Protein AF-A0A5E6N1M0-F1 (afdb_monomer_lite)

Radius of gyration: 11.62 Å; chains: 1; bounding box: 24×28×28 Å

Foldseek 3Di:
DAEAPPPPDDLVVLLVVLLVVLVCVVVVDDDDDDHPDPSSLVSNVVNCVVSVNPVSDDRFPCDPNDTDD

pLDDT: mean 73.06, std 13.85, range [37.69, 87.88]

Sequence (69 aa):
MLDEPEVHLHPNWQLKYAEIITLLVKNNINILVTTHSPYMIEALERYAEKYDIKDKTNFYLAKDGMIKS

Structure (mmCIF, N/CA/C/O backbone):
data_AF-A0A5E6N1M0-F1
#
_entry.id   AF-A0A5E6N1M0-F1
#
loop_
_atom_site.group_PDB
_atom_site.id
_atom_site.type_symbol
_atom_site.label_atom_id
_atom_site.label_alt_id
_atom_site.label_comp_id
_atom_site.label_asym_id
_atom_site.label_entity_id
_atom_site.label_seq_id
_atom_site.pdbx_PDB_ins_code
_atom_site.Cartn_x
_atom_site.Cartn_y
_atom_site.Cartn_z
_atom_site.occupancy
_atom_site.B_iso_or_equiv
_atom_site.auth_seq_id
_atom_site.auth_comp_id
_atom_site.auth_asym_id
_atom_site.auth_atom_id
_atom_site.pdbx_PDB_model_num
ATOM 1 N N . MET A 1 1 ? -13.607 -3.279 -11.900 1.00 51.19 1 MET A N 1
ATOM 2 C CA . MET A 1 1 ? -12.415 -4.132 -12.069 1.00 51.19 1 MET A CA 1
ATOM 3 C C . MET A 1 1 ? -11.331 -3.231 -12.623 1.00 51.19 1 MET A C 1
ATOM 5 O O . MET A 1 1 ? -11.627 -2.507 -13.567 1.00 51.19 1 MET A O 1
ATOM 9 N N . LEU A 1 2 ? -10.178 -3.160 -11.959 1.00 65.19 2 LEU A N 1
ATOM 10 C CA . LEU A 1 2 ? -9.028 -2.366 -12.397 1.00 65.19 2 LEU A CA 1
ATOM 11 C C . LEU A 1 2 ? -7.984 -3.340 -12.925 1.00 65.19 2 LEU A C 1
ATOM 13 O O . LEU A 1 2 ? -7.507 -4.157 -12.140 1.00 65.19 2 LEU A O 1
ATOM 17 N N . ASP A 1 3 ? -7.701 -3.263 -14.224 1.00 58.19 3 ASP A N 1
ATOM 18 C CA . ASP A 1 3 ? -6.785 -4.172 -14.909 1.00 58.19 3 ASP A CA 1
ATOM 19 C C . ASP A 1 3 ? -5.497 -3.434 -15.285 1.00 58.19 3 ASP A C 1
ATOM 21 O O . ASP A 1 3 ? -5.548 -2.336 -15.842 1.00 58.19 3 ASP A O 1
ATOM 25 N N . GLU A 1 4 ? -4.366 -4.007 -14.882 1.00 62.06 4 GLU A N 1
ATOM 26 C CA . GLU A 1 4 ? -2.999 -3.498 -15.055 1.00 62.06 4 GLU A CA 1
ATOM 27 C C . GLU A 1 4 ? -2.778 -1.980 -14.799 1.00 62.06 4 GLU A C 1
ATOM 29 O O . GLU A 1 4 ? -2.213 -1.264 -15.640 1.00 62.06 4 GLU A O 1
ATOM 34 N N . PRO A 1 5 ? -3.161 -1.431 -13.627 1.00 60.47 5 PRO A N 1
ATOM 35 C CA . PRO A 1 5 ? -2.958 -0.012 -13.330 1.00 60.47 5 PRO A CA 1
ATOM 36 C C . PRO A 1 5 ? -1.474 0.419 -13.267 1.00 60.47 5 PRO A C 1
ATOM 38 O O . PRO A 1 5 ? -1.188 1.611 -13.165 1.00 60.47 5 PRO A O 1
ATOM 41 N N . GLU A 1 6 ? -0.513 -0.509 -13.329 1.00 59.50 6 GLU A N 1
ATOM 42 C CA . GLU A 1 6 ? 0.932 -0.247 -13.315 1.00 59.50 6 GLU A CA 1
ATOM 43 C C . GLU A 1 6 ? 1.571 0.113 -14.664 1.00 59.50 6 GLU A C 1
ATOM 45 O O . GLU A 1 6 ? 2.634 0.737 -14.652 1.00 59.50 6 GLU A O 1
ATOM 50 N N . VAL A 1 7 ? 0.979 -0.260 -15.808 1.00 58.03 7 VAL A N 1
ATOM 51 C CA . VAL A 1 7 ? 1.715 -0.398 -17.095 1.00 58.03 7 VAL A CA 1
ATOM 52 C C . VAL A 1 7 ? 2.306 0.924 -17.600 1.00 58.03 7 VAL A C 1
ATOM 54 O O . VAL A 1 7 ? 3.261 0.933 -18.370 1.00 58.03 7 VAL A O 1
ATOM 57 N N . HIS A 1 8 ? 1.803 2.056 -17.103 1.00 61.50 8 HIS A N 1
ATOM 58 C CA . HIS A 1 8 ? 2.284 3.391 -17.465 1.00 61.50 8 HIS A CA 1
ATOM 59 C C . HIS A 1 8 ? 2.615 4.285 -16.258 1.00 61.50 8 HIS A C 1
ATOM 61 O O . HIS A 1 8 ? 2.890 5.474 -16.432 1.00 61.50 8 HIS A O 1
ATOM 67 N N . LEU A 1 9 ? 2.574 3.760 -15.026 1.00 61.84 9 LEU A N 1
ATOM 68 C CA . LEU A 1 9 ? 2.730 4.574 -13.818 1.00 61.84 9 LEU A CA 1
ATOM 69 C C . LEU A 1 9 ? 4.154 4.517 -13.256 1.00 61.84 9 LEU A C 1
ATOM 71 O O . LEU A 1 9 ? 4.685 3.445 -12.965 1.00 61.84 9 LEU A O 1
ATOM 75 N N . HIS A 1 10 ? 4.732 5.695 -12.995 1.00 74.88 10 HIS A N 1
ATOM 76 C CA . HIS A 1 10 ? 5.977 5.826 -12.234 1.00 74.88 10 HIS A CA 1
ATOM 77 C C . HIS A 1 10 ? 5.820 5.160 -10.847 1.00 74.88 10 HIS A C 1
ATOM 79 O O . HIS A 1 10 ? 4.748 5.295 -10.248 1.00 74.88 10 HIS A O 1
ATOM 85 N N . PRO A 1 11 ? 6.855 4.512 -10.274 1.00 70.50 11 PRO A N 1
ATOM 86 C CA . PRO A 1 11 ? 6.751 3.779 -9.001 1.00 70.50 11 PRO A CA 1
ATOM 87 C C . PRO A 1 11 ? 6.087 4.568 -7.859 1.00 70.50 11 PRO A C 1
ATOM 89 O O . PRO A 1 11 ? 5.224 4.064 -7.146 1.00 70.50 11 PRO A O 1
ATOM 92 N N . ASN A 1 12 ? 6.405 5.860 -7.746 1.00 79.88 12 ASN A N 1
ATOM 93 C CA . ASN A 1 12 ? 5.793 6.765 -6.764 1.00 79.88 12 ASN A CA 1
ATOM 94 C C . ASN A 1 12 ? 4.268 6.909 -6.913 1.00 79.88 12 ASN A C 1
ATOM 96 O O . ASN A 1 12 ? 3.569 7.169 -5.935 1.00 79.88 12 ASN A O 1
ATOM 100 N N . TRP A 1 13 ? 3.742 6.799 -8.131 1.00 81.44 13 TRP A N 1
ATOM 101 C CA . TRP A 1 13 ? 2.307 6.885 -8.388 1.00 81.44 13 TRP A CA 1
ATOM 102 C C . TRP A 1 13 ? 1.611 5.556 -8.117 1.00 81.44 13 TRP A C 1
ATOM 104 O O . TRP A 1 13 ? 0.483 5.584 -7.642 1.00 81.44 13 TRP A O 1
ATOM 114 N N . GLN A 1 14 ? 2.287 4.420 -8.312 1.00 78.81 14 GLN A N 1
ATOM 115 C CA . GLN A 1 14 ? 1.765 3.110 -7.900 1.00 78.81 14 GLN A CA 1
ATOM 116 C C . GLN A 1 14 ? 1.533 3.070 -6.380 1.00 78.81 14 GLN A C 1
ATOM 118 O O . GLN A 1 14 ? 0.486 2.611 -5.929 1.00 78.81 14 GLN A O 1
ATOM 123 N N . LEU A 1 15 ? 2.447 3.660 -5.597 1.00 82.88 15 LEU A N 1
ATOM 124 C CA . LEU A 1 15 ? 2.276 3.824 -4.147 1.00 82.88 15 LEU A CA 1
ATOM 125 C C . LEU A 1 15 ? 1.042 4.669 -3.803 1.00 82.88 15 LEU A C 1
ATOM 127 O O . LEU A 1 15 ? 0.189 4.237 -3.031 1.00 82.88 15 LEU A O 1
ATOM 131 N N . LYS A 1 16 ? 0.901 5.853 -4.416 1.00 84.50 16 LYS A N 1
ATOM 132 C CA . LYS A 1 16 ? -0.282 6.709 -4.202 1.00 84.50 16 LYS A CA 1
ATOM 133 C C . LYS A 1 16 ? -1.576 6.014 -4.615 1.00 84.50 16 LYS A C 1
ATOM 135 O O . LYS A 1 16 ? -2.600 6.184 -3.964 1.00 84.50 16 LYS A O 1
ATOM 140 N N . TYR A 1 17 ? -1.535 5.240 -5.692 1.00 84.31 17 TYR A N 1
ATOM 141 C CA . TYR A 1 17 ? -2.684 4.498 -6.180 1.00 84.31 17 TYR A CA 1
ATOM 142 C C . TYR A 1 17 ? -3.128 3.426 -5.177 1.00 84.31 17 TYR A C 1
ATOM 144 O O . TYR A 1 17 ? -4.305 3.373 -4.821 1.00 84.31 17 TYR A O 1
ATOM 152 N N . ALA A 1 18 ? -2.179 2.652 -4.641 1.00 85.00 18 ALA A N 1
ATOM 153 C CA . ALA A 1 18 ? -2.433 1.684 -3.577 1.00 85.00 18 ALA A CA 1
ATOM 154 C C . ALA A 1 18 ? -3.009 2.348 -2.310 1.00 85.00 18 ALA A C 1
ATOM 156 O O . ALA A 1 18 ? -3.955 1.829 -1.715 1.00 85.00 18 ALA A O 1
ATOM 157 N N . GLU A 1 19 ? -2.507 3.528 -1.930 1.00 87.12 19 GLU A N 1
ATOM 158 C CA . GLU A 1 19 ? -3.040 4.303 -0.801 1.00 87.12 19 GLU A CA 1
ATOM 159 C C . GLU A 1 19 ? -4.505 4.707 -1.028 1.00 87.12 19 GLU A C 1
ATOM 161 O O . GLU A 1 19 ? -5.349 4.504 -0.155 1.00 87.12 19 GLU A O 1
ATOM 166 N N . ILE A 1 20 ? -4.832 5.217 -2.220 1.00 87.12 20 ILE A N 1
ATOM 167 C CA . ILE A 1 20 ? -6.200 5.613 -2.583 1.00 87.12 20 ILE A CA 1
ATOM 168 C C . ILE A 1 20 ? -7.140 4.404 -2.563 1.00 87.12 20 ILE A C 1
ATOM 170 O O . ILE A 1 20 ? -8.219 4.489 -1.979 1.00 87.12 20 ILE A O 1
ATOM 174 N N . ILE A 1 21 ? -6.738 3.272 -3.150 1.00 84.94 21 ILE A N 1
ATOM 175 C CA . ILE A 1 21 ? -7.537 2.036 -3.129 1.00 84.94 21 ILE A CA 1
ATOM 176 C C . ILE A 1 21 ? -7.823 1.611 -1.689 1.00 84.94 21 ILE A C 1
ATOM 178 O O . ILE A 1 21 ? -8.970 1.341 -1.340 1.00 84.94 21 ILE A O 1
ATOM 182 N N . THR A 1 22 ? -6.801 1.613 -0.836 1.00 85.69 22 THR A N 1
ATOM 183 C CA . THR A 1 22 ? -6.932 1.241 0.577 1.00 85.69 22 THR A CA 1
ATOM 184 C C . THR A 1 22 ? -7.923 2.160 1.301 1.00 85.69 22 THR A C 1
ATOM 186 O O . THR A 1 22 ? -8.791 1.694 2.040 1.00 85.69 22 THR A O 1
ATOM 189 N N . LEU A 1 23 ? -7.869 3.470 1.043 1.00 86.25 23 LEU A N 1
ATOM 190 C CA . LEU A 1 23 ? -8.819 4.438 1.596 1.00 86.25 23 LEU A CA 1
ATOM 191 C C . LEU A 1 23 ? -10.254 4.217 1.098 1.00 86.25 23 LEU A C 1
ATOM 193 O O . LEU A 1 23 ? -11.199 4.382 1.870 1.00 86.25 23 LEU A O 1
ATOM 197 N N . LEU A 1 24 ? -10.442 3.827 -0.161 1.00 86.50 24 LEU A N 1
ATOM 198 C CA . LEU A 1 24 ? -11.764 3.491 -0.693 1.00 86.50 24 LEU A CA 1
ATOM 199 C C . LEU A 1 24 ? -12.318 2.223 -0.026 1.00 86.50 24 LEU A C 1
ATOM 201 O O . LEU A 1 24 ? -13.459 2.230 0.435 1.00 86.50 24 LEU A O 1
ATOM 205 N N . VAL A 1 25 ? -11.498 1.178 0.124 1.00 84.38 25 VAL A N 1
ATOM 206 C CA . VAL A 1 25 ? -11.883 -0.058 0.833 1.00 84.38 25 VAL A CA 1
ATOM 207 C C . VAL A 1 25 ? -12.234 0.220 2.293 1.00 84.38 25 VAL A C 1
ATOM 209 O O . VAL A 1 25 ? -13.233 -0.290 2.804 1.00 84.38 25 VAL A O 1
ATOM 212 N N . LYS A 1 26 ? -11.493 1.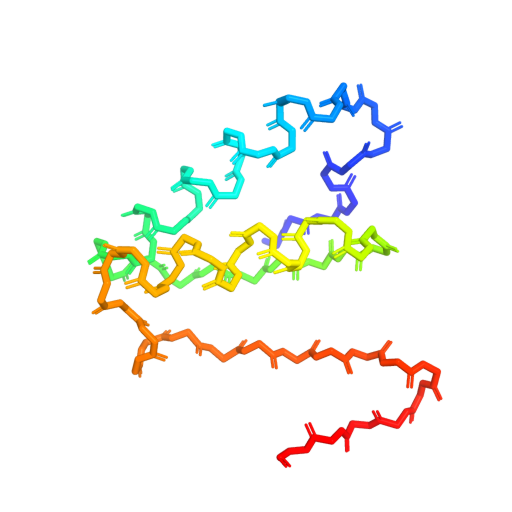117 2.955 1.00 84.00 26 LYS A N 1
ATOM 213 C CA . LYS A 1 26 ? -11.826 1.592 4.305 1.00 84.00 26 LYS A CA 1
ATOM 214 C C . LYS A 1 26 ? -13.231 2.201 4.388 1.00 84.00 26 LYS A C 1
ATOM 216 O O . LYS A 1 26 ? -13.908 2.020 5.398 1.00 84.00 26 LYS A O 1
ATOM 221 N N . ASN A 1 27 ? -13.690 2.863 3.326 1.00 86.00 27 ASN A N 1
ATOM 222 C CA . ASN A 1 27 ? -15.044 3.409 3.199 1.00 86.00 27 ASN A CA 1
ATOM 223 C C . ASN A 1 27 ? -16.080 2.363 2.738 1.00 86.00 27 ASN A C 1
ATOM 225 O O . ASN A 1 27 ? -17.126 2.726 2.204 1.00 86.00 27 ASN A O 1
ATOM 229 N N . ASN A 1 28 ? -15.821 1.068 2.966 1.00 82.19 28 ASN A N 1
ATOM 230 C CA . ASN A 1 28 ? -16.709 -0.045 2.614 1.00 82.19 28 ASN A CA 1
ATOM 231 C C . ASN A 1 28 ? -16.941 -0.215 1.095 1.00 82.19 28 ASN A C 1
ATOM 233 O O . ASN A 1 28 ? -17.944 -0.795 0.678 1.00 82.19 28 ASN A O 1
ATOM 237 N N . ILE A 1 29 ? -16.012 0.259 0.258 1.00 83.06 29 ILE A N 1
ATOM 238 C CA . ILE A 1 29 ? -16.058 0.053 -1.195 1.00 83.06 29 ILE A CA 1
ATOM 239 C C . ILE A 1 29 ? -15.267 -1.208 -1.546 1.00 83.06 29 ILE A C 1
ATOM 241 O O . ILE A 1 29 ? -14.055 -1.261 -1.364 1.00 83.06 29 ILE A O 1
ATOM 245 N N . ASN A 1 30 ? -15.931 -2.216 -2.106 1.00 80.31 30 ASN A N 1
ATOM 246 C CA . ASN A 1 30 ? -15.252 -3.427 -2.564 1.00 80.31 30 ASN A CA 1
ATOM 247 C C . ASN A 1 30 ? -14.529 -3.161 -3.891 1.00 80.31 30 ASN A C 1
ATOM 249 O O . ASN A 1 30 ? -15.163 -2.848 -4.900 1.00 80.31 30 ASN A O 1
ATOM 253 N N . ILE A 1 31 ? -13.204 -3.309 -3.894 1.00 79.44 31 ILE A N 1
ATOM 254 C CA . ILE A 1 31 ? -12.355 -3.111 -5.072 1.00 79.44 31 ILE A CA 1
ATOM 255 C C . ILE A 1 31 ? -11.572 -4.396 -5.328 1.00 79.44 31 ILE A C 1
ATOM 257 O O . ILE A 1 31 ? -10.917 -4.918 -4.432 1.00 79.44 31 ILE A O 1
ATOM 261 N N . LEU A 1 32 ? -11.631 -4.883 -6.566 1.00 80.38 32 LEU A N 1
ATOM 262 C CA . LEU A 1 32 ? -10.773 -5.954 -7.063 1.00 80.38 32 LEU A CA 1
ATOM 263 C C . LEU A 1 32 ? -9.689 -5.331 -7.944 1.00 80.38 32 LEU A C 1
ATOM 265 O O . LEU A 1 32 ? -10.015 -4.667 -8.937 1.00 80.38 32 LEU A O 1
ATOM 269 N N . VAL A 1 33 ? -8.432 -5.553 -7.564 1.00 77.25 33 VAL A N 1
ATOM 270 C CA . VAL A 1 33 ? -7.240 -5.087 -8.280 1.00 77.25 33 VAL A CA 1
ATOM 271 C C . VAL A 1 33 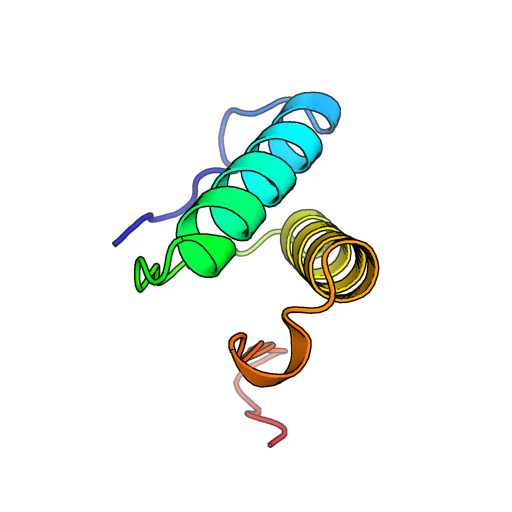? -6.472 -6.305 -8.768 1.00 77.25 33 VAL A C 1
ATOM 273 O O . VAL A 1 33 ? -6.133 -7.175 -7.966 1.00 77.25 33 VAL A O 1
ATOM 276 N N . THR A 1 34 ? -6.201 -6.362 -10.067 1.00 76.00 34 THR A N 1
ATOM 277 C CA . THR A 1 34 ? -5.293 -7.335 -10.676 1.00 76.00 34 THR A CA 1
ATOM 278 C C . THR A 1 34 ? -4.020 -6.607 -11.079 1.00 76.00 34 THR A C 1
ATOM 280 O O . THR A 1 34 ? -4.069 -5.551 -11.704 1.00 76.00 34 THR A O 1
ATOM 283 N N . THR A 1 35 ? -2.872 -7.126 -10.652 1.00 74.06 35 THR A N 1
ATOM 284 C CA . THR A 1 35 ? -1.571 -6.523 -10.946 1.00 74.06 35 THR A CA 1
ATOM 285 C C . THR A 1 35 ? -0.519 -7.614 -11.084 1.00 74.06 35 THR A C 1
ATOM 287 O O . THR A 1 35 ? -0.499 -8.583 -10.322 1.00 74.06 35 THR A O 1
ATOM 290 N N . HIS A 1 36 ? 0.353 -7.448 -12.070 1.00 74.94 36 HIS A N 1
ATOM 291 C CA . HIS A 1 36 ? 1.550 -8.252 -12.278 1.00 74.94 36 HIS A CA 1
ATOM 292 C C . HIS A 1 36 ? 2.767 -7.648 -11.561 1.00 74.94 36 HIS A C 1
ATOM 294 O O . HIS A 1 36 ? 3.834 -8.263 -11.520 1.00 74.94 36 HIS A O 1
ATOM 300 N N . SER A 1 37 ? 2.621 -6.453 -10.976 1.00 71.38 37 SER A N 1
ATOM 301 C CA . SER A 1 37 ? 3.683 -5.764 -10.249 1.00 71.38 37 SER A CA 1
ATOM 302 C C . SER A 1 37 ? 3.740 -6.208 -8.779 1.00 71.38 37 SER A C 1
ATOM 304 O O . SER A 1 37 ? 2.857 -5.846 -7.992 1.00 71.38 37 SER A O 1
ATOM 306 N N . PRO A 1 38 ? 4.803 -6.914 -8.337 1.00 75.88 38 PRO A N 1
ATOM 307 C CA . PRO A 1 38 ? 4.964 -7.272 -6.926 1.00 75.88 38 PRO A CA 1
ATOM 308 C C . PRO A 1 38 ? 5.060 -6.038 -6.013 1.00 75.88 38 PRO A C 1
ATOM 310 O O . PRO A 1 38 ? 4.628 -6.091 -4.864 1.00 75.88 38 PRO A O 1
ATOM 313 N N . TYR A 1 39 ? 5.547 -4.903 -6.532 1.00 78.31 39 TYR A N 1
ATOM 314 C CA . TYR A 1 39 ? 5.625 -3.642 -5.790 1.00 78.31 39 TYR A CA 1
ATOM 315 C C . TYR A 1 39 ? 4.252 -3.094 -5.396 1.00 78.31 39 TYR A C 1
ATOM 317 O O . TYR A 1 39 ? 4.102 -2.533 -4.312 1.00 78.31 39 TYR A O 1
ATOM 325 N N . MET A 1 40 ? 3.244 -3.246 -6.261 1.00 78.38 40 MET A N 1
ATOM 326 C CA . MET A 1 40 ? 1.894 -2.767 -5.965 1.00 78.38 40 MET A CA 1
ATOM 327 C C . MET A 1 40 ? 1.244 -3.610 -4.867 1.00 78.38 40 MET A C 1
ATOM 329 O O . MET A 1 40 ? 0.556 -3.067 -4.006 1.00 78.38 40 MET A O 1
ATOM 333 N N . ILE A 1 41 ? 1.514 -4.917 -4.857 1.00 79.88 41 ILE A N 1
ATOM 334 C CA . ILE A 1 41 ? 0.995 -5.827 -3.835 1.00 79.88 41 ILE A CA 1
ATOM 335 C C . ILE A 1 41 ? 1.630 -5.517 -2.478 1.00 79.88 41 ILE A C 1
ATOM 337 O O . ILE A 1 41 ? 0.906 -5.318 -1.507 1.00 79.88 41 ILE A O 1
ATOM 341 N N . GLU A 1 42 ? 2.957 -5.361 -2.424 1.00 81.81 42 GLU A N 1
ATOM 342 C CA . GLU A 1 42 ? 3.654 -4.982 -1.187 1.00 81.81 42 GLU A CA 1
ATOM 343 C C . GLU A 1 42 ? 3.172 -3.616 -0.659 1.00 81.81 42 GLU A C 1
ATOM 345 O O . GLU A 1 42 ? 3.002 -3.419 0.547 1.00 81.81 42 GLU A O 1
ATOM 350 N N . ALA A 1 43 ? 2.907 -2.662 -1.560 1.00 85.62 43 ALA A N 1
ATOM 351 C CA . ALA A 1 43 ? 2.347 -1.367 -1.192 1.00 85.62 43 ALA A CA 1
ATOM 352 C C . ALA A 1 43 ? 0.951 -1.513 -0.577 1.00 85.62 43 ALA A C 1
ATOM 354 O O . ALA A 1 43 ? 0.696 -0.955 0.489 1.00 85.62 43 ALA A O 1
ATOM 355 N N . LEU A 1 44 ? 0.061 -2.271 -1.221 1.00 83.62 44 LEU A N 1
ATOM 356 C CA . LEU A 1 44 ? -1.291 -2.514 -0.725 1.00 83.62 44 LEU A CA 1
ATOM 357 C C . LEU A 1 44 ? -1.286 -3.214 0.641 1.00 83.62 44 LEU A C 1
ATOM 359 O O . LEU A 1 44 ? -2.040 -2.799 1.518 1.00 83.62 44 LEU A O 1
ATOM 363 N N . GLU A 1 45 ? -0.415 -4.201 0.861 1.00 83.50 45 GLU A N 1
ATOM 364 C CA . GLU A 1 45 ? -0.259 -4.855 2.167 1.00 83.50 45 GLU A CA 1
ATOM 365 C C . GLU A 1 45 ? 0.183 -3.862 3.250 1.00 83.50 45 GLU A C 1
ATOM 367 O O . GLU A 1 45 ? -0.426 -3.793 4.323 1.00 83.50 45 GLU A O 1
ATOM 372 N N . ARG A 1 46 ? 1.198 -3.033 2.958 1.00 86.69 46 ARG A N 1
ATOM 373 C CA . ARG A 1 46 ? 1.652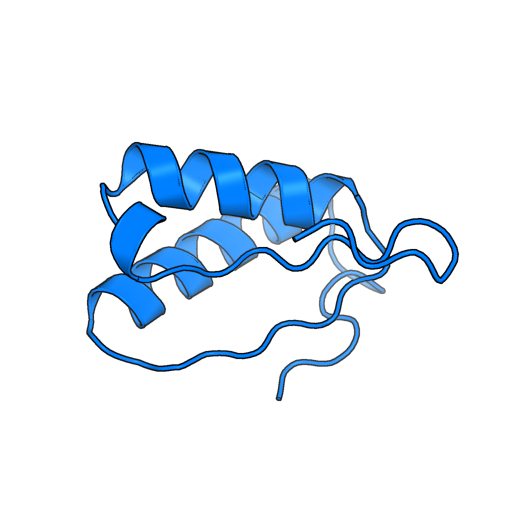 -1.983 3.884 1.00 86.69 46 ARG A CA 1
ATOM 374 C C . ARG A 1 46 ? 0.561 -0.965 4.188 1.00 86.69 46 ARG A C 1
ATOM 376 O O . ARG A 1 46 ? 0.422 -0.545 5.336 1.00 86.69 46 ARG A O 1
ATOM 383 N N . TYR A 1 47 ? -0.193 -0.527 3.182 1.00 87.25 47 TYR A N 1
ATOM 384 C CA . TYR A 1 47 ? -1.275 0.428 3.394 1.00 87.25 47 TYR A CA 1
ATOM 385 C C . TYR A 1 47 ? -2.431 -0.210 4.170 1.00 87.25 47 TYR A C 1
ATOM 387 O O . TYR A 1 47 ? -2.961 0.431 5.075 1.00 87.25 47 TYR A O 1
ATOM 395 N N . ALA A 1 48 ? -2.787 -1.465 3.899 1.00 85.56 48 ALA A N 1
ATOM 396 C CA . ALA A 1 48 ? -3.815 -2.169 4.661 1.00 85.56 48 ALA A CA 1
ATOM 397 C C . ALA A 1 48 ? -3.452 -2.309 6.145 1.00 85.56 48 ALA A C 1
A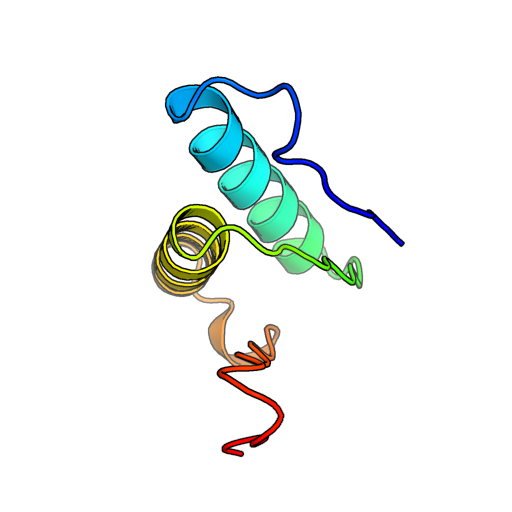TOM 399 O O . ALA A 1 48 ? -4.316 -2.116 6.999 1.00 85.56 48 ALA A O 1
ATOM 400 N N . GLU A 1 49 ? -2.175 -2.558 6.454 1.00 85.88 49 GLU A N 1
ATOM 401 C CA . GLU A 1 49 ? -1.655 -2.526 7.825 1.00 85.88 49 GLU A CA 1
ATOM 402 C C . GLU A 1 49 ? -1.695 -1.115 8.427 1.00 85.88 49 GLU A C 1
ATOM 404 O O . GLU A 1 49 ? -2.203 -0.924 9.527 1.00 85.88 49 GLU A O 1
ATOM 409 N N . LYS A 1 50 ? -1.236 -0.102 7.683 1.00 87.88 50 LYS A N 1
ATOM 410 C CA . LYS A 1 50 ? -1.243 1.305 8.121 1.00 87.88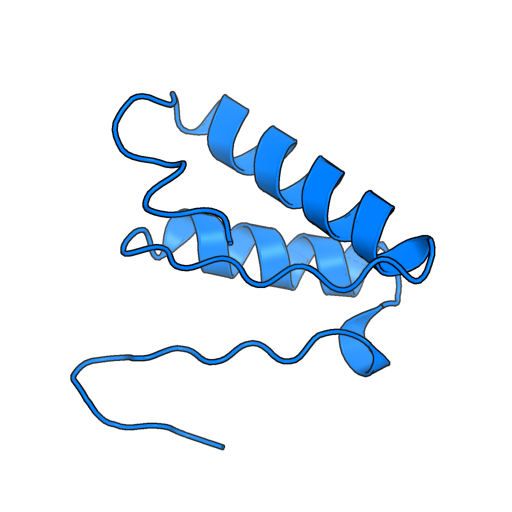 50 LYS A CA 1
ATOM 411 C C . LYS A 1 50 ? -2.648 1.817 8.457 1.00 87.88 50 LYS A C 1
ATOM 413 O O . LYS A 1 50 ? -2.793 2.656 9.344 1.00 87.88 50 LYS A O 1
ATOM 418 N N . TYR A 1 51 ? -3.666 1.373 7.723 1.00 85.88 51 TYR A N 1
ATOM 419 C CA . TYR A 1 51 ? -5.047 1.834 7.882 1.00 85.88 51 TYR A CA 1
ATOM 420 C C . TYR A 1 51 ? -5.930 0.906 8.719 1.00 85.88 51 TYR A C 1
ATOM 422 O O . TYR A 1 51 ? -7.116 1.218 8.857 1.00 85.88 51 TYR A O 1
ATOM 430 N N . ASP A 1 52 ? -5.358 -0.160 9.288 1.00 83.25 52 ASP A N 1
ATOM 431 C CA . ASP A 1 52 ? -6.050 -1.163 10.106 1.00 83.25 52 ASP A CA 1
ATOM 432 C C . ASP A 1 52 ? -7.265 -1.773 9.388 1.00 83.25 52 ASP A C 1
ATOM 434 O O . ASP A 1 52 ? -8.360 -1.901 9.928 1.00 83.25 52 ASP A O 1
ATOM 438 N N . ILE A 1 53 ? -7.092 -2.086 8.098 1.00 81.50 53 ILE A N 1
ATOM 439 C CA . ILE A 1 53 ? -8.135 -2.723 7.283 1.00 81.50 53 ILE A CA 1
ATOM 440 C C . ILE A 1 53 ? -7.772 -4.141 6.850 1.00 81.50 53 ILE A C 1
ATOM 442 O O . ILE A 1 53 ? -8.437 -4.677 5.966 1.00 81.50 53 ILE A O 1
ATOM 446 N N . LYS A 1 54 ? -6.759 -4.758 7.478 1.00 73.38 54 LYS A N 1
ATOM 447 C CA . LYS A 1 54 ? -6.342 -6.143 7.200 1.00 73.38 54 LYS A CA 1
ATOM 448 C C . LYS A 1 54 ? -7.529 -7.112 7.218 1.00 73.38 54 LYS A C 1
ATOM 450 O O . LYS A 1 54 ? -7.651 -7.918 6.306 1.00 73.38 54 LYS A O 1
ATOM 455 N N . ASP A 1 55 ? -8.457 -6.957 8.163 1.00 74.25 55 ASP A N 1
ATOM 456 C CA . ASP A 1 55 ? -9.652 -7.809 8.281 1.00 74.25 55 ASP A CA 1
ATOM 457 C C . ASP A 1 55 ? -10.679 -7.624 7.149 1.00 74.25 55 ASP A C 1
ATOM 459 O O . ASP A 1 55 ? -11.586 -8.438 6.980 1.00 74.25 55 ASP A O 1
ATOM 463 N N . LYS A 1 56 ? -10.566 -6.540 6.370 1.00 70.12 56 LYS A N 1
ATOM 464 C CA . LYS A 1 56 ? -11.434 -6.231 5.221 1.00 70.12 56 LYS A CA 1
ATOM 465 C C . LYS A 1 56 ? -10.747 -6.453 3.874 1.00 70.12 56 LYS A C 1
ATOM 467 O O . LYS A 1 56 ? -11.381 -6.274 2.835 1.00 70.12 56 LYS A O 1
ATOM 472 N N . THR A 1 57 ? -9.466 -6.811 3.871 1.00 68.38 57 THR A N 1
ATOM 473 C CA . THR A 1 57 ? -8.662 -6.964 2.657 1.00 68.38 57 THR A CA 1
ATOM 474 C C . THR A 1 57 ? -8.170 -8.395 2.523 1.00 68.38 57 THR A C 1
ATOM 476 O O . THR A 1 57 ? -7.423 -8.872 3.368 1.00 68.38 57 THR A O 1
ATOM 479 N N . ASN A 1 58 ? -8.531 -9.057 1.425 1.00 69.31 58 ASN A N 1
ATOM 480 C CA . 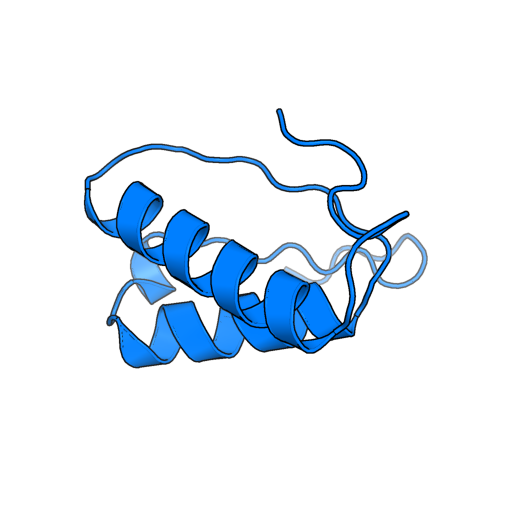ASN A 1 58 ? -7.989 -10.366 1.076 1.00 69.31 58 ASN A CA 1
ATOM 481 C C . ASN A 1 58 ? -6.954 -10.185 -0.036 1.00 69.31 58 ASN A C 1
ATOM 483 O O . ASN A 1 58 ? -7.307 -9.847 -1.168 1.00 69.31 58 ASN A O 1
ATOM 487 N N . PHE A 1 59 ? -5.681 -10.389 0.294 1.00 67.81 59 PHE A N 1
ATOM 488 C CA . PHE A 1 59 ? -4.587 -10.343 -0.670 1.00 67.81 59 PHE A CA 1
ATOM 489 C C . PHE A 1 59 ? -4.353 -11.736 -1.242 1.00 67.81 59 PHE A C 1
ATOM 491 O O . PHE A 1 59 ? -3.875 -12.633 -0.554 1.00 67.81 59 PHE A O 1
ATOM 498 N N . TYR A 1 60 ? -4.693 -11.921 -2.516 1.00 64.25 60 TYR A N 1
ATOM 499 C CA . TYR A 1 60 ? -4.422 -13.160 -3.237 1.00 64.25 60 TYR A CA 1
ATOM 500 C C . TYR A 1 60 ? -3.158 -12.976 -4.071 1.00 64.25 60 TYR A C 1
ATOM 502 O O . TYR A 1 60 ? -3.204 -12.459 -5.187 1.00 64.25 60 TYR A O 1
ATOM 510 N N . LEU A 1 61 ? -2.013 -13.387 -3.523 1.00 59.50 61 LEU A N 1
ATOM 511 C CA . LEU A 1 61 ? -0.764 -13.407 -4.275 1.00 59.50 61 LEU A CA 1
ATOM 512 C C . LEU A 1 61 ? -0.760 -14.631 -5.197 1.00 59.50 61 LEU A C 1
ATOM 514 O O . LEU A 1 61 ? -0.404 -15.734 -4.783 1.00 59.50 61 LEU A O 1
ATOM 518 N N . ALA A 1 62 ? -1.151 -14.448 -6.456 1.00 50.03 62 ALA A N 1
ATOM 519 C CA . ALA A 1 62 ? -0.983 -15.468 -7.486 1.00 50.03 62 ALA A CA 1
ATOM 520 C C . ALA A 1 62 ? 0.500 -15.550 -7.885 1.00 50.03 62 ALA A C 1
ATOM 522 O O . ALA A 1 62 ? 0.920 -15.029 -8.914 1.00 50.03 62 ALA A O 1
ATOM 523 N N . LYS A 1 63 ? 1.325 -16.174 -7.041 1.00 43.75 63 LYS A N 1
ATOM 524 C CA . LYS A 1 63 ? 2.711 -16.501 -7.384 1.00 43.75 63 LYS A CA 1
ATOM 525 C C . LYS A 1 63 ? 2.688 -17.808 -8.179 1.00 43.75 63 LYS A C 1
ATOM 527 O O . LYS A 1 63 ? 2.388 -18.854 -7.612 1.00 43.75 63 LYS A O 1
ATOM 532 N N . ASP A 1 64 ? 2.928 -17.732 -9.488 1.00 47.31 64 ASP A N 1
ATOM 533 C CA . ASP A 1 64 ? 3.065 -18.895 -10.387 1.00 47.31 64 ASP A CA 1
ATOM 534 C C . ASP A 1 64 ? 1.969 -19.969 -10.235 1.00 47.31 64 ASP A C 1
ATOM 536 O O . ASP A 1 64 ? 2.238 -21.148 -10.014 1.00 47.31 64 ASP A O 1
ATOM 540 N N . GLY A 1 65 ? 0.696 -19.571 -10.323 1.00 47.09 65 GLY A N 1
ATOM 541 C CA . GLY A 1 65 ? -0.415 -20.532 -10.364 1.00 47.09 65 GLY A CA 1
ATOM 542 C C . GLY A 1 65 ? -0.642 -21.336 -9.076 1.00 47.09 65 GLY A C 1
ATOM 543 O O . GLY A 1 65 ? -1.458 -22.256 -9.077 1.00 47.09 65 GLY A O 1
ATOM 544 N N . MET A 1 66 ? 0.023 -20.993 -7.970 1.00 43.41 66 MET A N 1
ATOM 545 C CA . MET A 1 66 ? -0.244 -21.582 -6.660 1.00 43.41 66 MET A CA 1
ATOM 546 C C . MET A 1 66 ? -0.897 -20.552 -5.745 1.00 43.41 66 MET A C 1
ATOM 548 O O . MET A 1 66 ? -0.266 -19.609 -5.273 1.00 43.41 66 MET A O 1
ATOM 552 N N . ILE A 1 67 ? -2.187 -20.758 -5.483 1.00 42.50 67 ILE A N 1
ATOM 553 C CA . ILE A 1 67 ? -2.940 -20.004 -4.483 1.00 42.50 67 ILE A CA 1
ATOM 554 C C . ILE A 1 67 ? -2.488 -20.522 -3.114 1.00 42.50 67 ILE A C 1
ATOM 556 O O . ILE A 1 67 ? -2.819 -21.648 -2.744 1.00 42.50 67 ILE A O 1
ATOM 560 N N . LYS A 1 68 ? -1.720 -19.728 -2.363 1.00 40.19 68 LYS A N 1
ATOM 561 C CA . LYS A 1 68 ? -1.548 -19.969 -0.926 1.00 40.19 68 LYS A CA 1
ATOM 562 C C . LYS A 1 68 ? -2.587 -19.150 -0.171 1.00 40.19 68 LYS A C 1
ATOM 564 O O . LYS A 1 68 ? -2.525 -17.924 -0.177 1.00 40.19 68 LYS A O 1
ATOM 569 N N . SER A 1 69 ? -3.564 -19.876 0.370 1.00 37.69 69 SER A N 1
ATOM 570 C CA . SER A 1 69 ? -4.574 -19.416 1.329 1.00 37.69 69 SER A CA 1
ATOM 571 C C . SER A 1 69 ? -4.007 -19.329 2.740 1.00 37.69 69 SER A C 1
ATOM 573 O O . SER A 1 69 ? -3.043 -20.078 3.027 1.00 37.69 69 SER A O 1
#

Secondary structure (DSSP, 8-state):
-EE-TTTT--HHHHHHHHHHHHHHHHTT----EE-S-HHHHHHHHHHHHHTT-GGG-----EETTEE--